Protein AF-A0A2N3XYU4-F1 (afdb_monomer_lite)

Organism: Saccharopolyspora spinosa (NCBI:txid60894)

Sequence (175 aa):
MRRTTLRTGSVAGLCATAIPTASAAAGFVVVRPPATDRHWAPLTPEKWEFTAGQVLMTDRGVPPEGPCRPFQYAIVRKGPESGSLSLTGEIRIDEPVTRNGRDVVLIFNFQSRTRFYYAHLSQDNTIYPHHGIFVVDDADRGPHRRPVGRHHRRPTHHRRHRLARRPPRLPRRDG

pLDDT: mean 73.45, std 22.47, range [28.83, 98.06]

Foldseek 3Di:
DDDDDDDDDDDDDDPDDDDDPPPPPPDDDDDDFFQDPVFKAKPDPVQWDRPPRDTDRNDDFDQDPFQAGRSMDIDGPDDDADPDDDDDDDDDQPDDPPDPPSKDWDWDPDDDSQFTKIAIDDPDPPDPPHGGIWTRDRHHIDPPDDDDDDDDDDDDDDDDDPPDPDDDDDDDDDD

Radius of gyration: 27.91 Å; chains: 1; bounding box: 100×73×40 Å

Secondary structure (DSSP, 8-state):
--------------------------PPPPP---SSTTTEEESSGGGEEEETTEEEE-S---PPSSS---S--EEE-SS---SS----------S-TT-TT--EEEEEEEEETTEEEEEEE-S--SSTT-SEEEEEESSS-B--PPPSS--------------PPPPPPPPP---

Structure (mmCIF, N/CA/C/O backbone):
data_AF-A0A2N3XYU4-F1
#
_entry.id   AF-A0A2N3XYU4-F1
#
loop_
_atom_site.group_PDB
_atom_site.id
_atom_site.type_symbol
_atom_site.label_atom_id
_atom_site.label_alt_id
_atom_site.label_comp_id
_atom_site.label_asym_id
_atom_site.label_entity_id
_atom_site.label_seq_id
_atom_site.pdbx_PDB_ins_code
_atom_site.Cartn_x
_atom_site.Cartn_y
_atom_site.Cartn_z
_atom_site.occupancy
_atom_site.B_iso_or_equiv
_atom_site.auth_seq_id
_atom_site.auth_comp_id
_atom_site.auth_asym_id
_atom_site.auth_atom_id
_atom_site.pdbx_PDB_model_num
ATOM 1 N N . MET A 1 1 ? -85.273 -18.988 20.906 1.00 38.81 1 MET A N 1
ATOM 2 C CA . MET A 1 1 ? -84.289 -19.106 19.805 1.00 38.81 1 MET A CA 1
ATOM 3 C C . MET A 1 1 ? -84.074 -17.712 19.209 1.00 38.81 1 MET A C 1
ATOM 5 O O . MET A 1 1 ? -85.052 -17.182 18.719 1.00 38.81 1 MET A O 1
ATOM 9 N N . ARG A 1 2 ? -82.839 -17.165 19.285 1.00 38.75 2 ARG A N 1
ATOM 10 C CA . ARG A 1 2 ? -82.236 -16.023 18.523 1.00 38.75 2 ARG A CA 1
ATOM 11 C C . ARG A 1 2 ? -82.943 -14.646 18.551 1.00 38.75 2 ARG A C 1
ATOM 13 O O . ARG A 1 2 ? -84.150 -14.575 18.467 1.00 38.75 2 ARG A O 1
ATOM 20 N N . ARG A 1 3 ? -82.284 -13.485 18.488 1.00 38.19 3 ARG A N 1
ATOM 21 C CA . ARG A 1 3 ? -80.963 -12.931 18.871 1.00 38.19 3 ARG A CA 1
ATOM 22 C C . ARG A 1 3 ? -81.085 -11.449 18.454 1.00 38.19 3 ARG A C 1
ATOM 24 O O . ARG A 1 3 ? -81.194 -11.177 17.261 1.00 38.19 3 ARG A O 1
ATOM 31 N N . THR A 1 4 ? -81.098 -10.516 19.401 1.00 42.72 4 THR A N 1
ATOM 32 C CA . THR A 1 4 ? -81.065 -9.068 19.124 1.00 42.72 4 THR A CA 1
ATOM 33 C C . THR A 1 4 ? -79.624 -8.651 18.845 1.00 42.72 4 THR A C 1
ATOM 35 O O . THR A 1 4 ? -78.730 -8.989 19.619 1.00 42.72 4 THR A O 1
ATOM 38 N N . THR A 1 5 ? -79.392 -7.931 17.747 1.00 42.00 5 THR A N 1
ATOM 39 C CA . THR A 1 5 ? -78.083 -7.341 17.425 1.00 42.00 5 THR A CA 1
ATOM 40 C C . THR A 1 5 ? -78.199 -5.826 17.553 1.00 42.00 5 THR A C 1
ATOM 42 O O . THR A 1 5 ? -78.954 -5.215 16.803 1.00 42.00 5 THR A O 1
ATOM 45 N N . LEU A 1 6 ? -77.455 -5.224 18.483 1.00 42.12 6 LEU A N 1
ATOM 46 C CA . LEU A 1 6 ? -77.190 -3.785 18.514 1.00 42.12 6 LEU A CA 1
ATOM 47 C C . LEU A 1 6 ? -75.758 -3.542 18.029 1.00 42.12 6 LEU A C 1
ATOM 49 O O . LEU A 1 6 ? -74.813 -4.172 18.499 1.00 42.12 6 LEU A O 1
ATOM 53 N N . ARG A 1 7 ? -75.628 -2.633 17.060 1.00 44.66 7 ARG A N 1
ATOM 54 C CA . ARG A 1 7 ? -74.365 -2.040 16.614 1.00 44.66 7 ARG A CA 1
ATOM 55 C C . ARG A 1 7 ? -74.033 -0.863 17.529 1.00 44.66 7 ARG A C 1
ATOM 57 O O . ARG A 1 7 ? -74.844 0.051 17.636 1.00 44.66 7 ARG A O 1
ATOM 64 N N . THR A 1 8 ? -72.813 -0.828 18.051 1.00 45.41 8 THR A N 1
ATOM 65 C CA . THR A 1 8 ? -72.198 0.394 18.584 1.00 45.41 8 THR A CA 1
ATO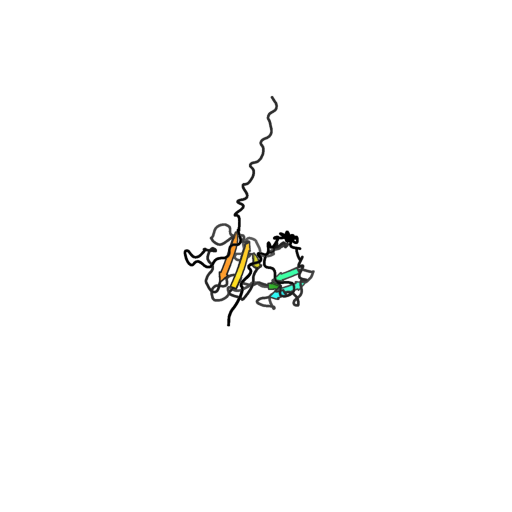M 66 C C . THR A 1 8 ? -70.865 0.582 17.872 1.00 45.41 8 THR A C 1
ATOM 68 O O . THR A 1 8 ? -70.036 -0.325 17.855 1.00 45.41 8 THR A O 1
ATOM 71 N N . GLY A 1 9 ? -70.699 1.727 17.209 1.00 39.59 9 GLY A N 1
ATOM 72 C CA . GLY A 1 9 ? -69.460 2.110 16.537 1.00 39.59 9 GLY A CA 1
ATOM 73 C C . GLY A 1 9 ? -68.448 2.690 17.523 1.00 39.59 9 GLY A C 1
ATOM 74 O O . GLY A 1 9 ? -68.814 3.463 18.405 1.00 39.59 9 GLY A O 1
ATOM 75 N N . SER A 1 10 ? -67.177 2.335 17.349 1.00 44.69 10 SER A N 1
ATOM 76 C CA . SER A 1 10 ? -66.041 2.968 18.023 1.00 44.69 10 SER A CA 1
ATOM 77 C C . SER A 1 10 ? -65.309 3.875 17.038 1.00 44.69 10 SER A C 1
ATOM 79 O O . SER A 1 10 ? -64.944 3.442 15.946 1.00 44.69 10 SER A O 1
ATOM 81 N N . VAL A 1 11 ? -65.077 5.125 17.436 1.00 48.97 11 VAL A N 1
ATOM 82 C CA . VAL A 1 11 ? -64.176 6.056 16.749 1.00 48.97 11 VAL A CA 1
ATOM 83 C C . VAL A 1 11 ? -62.810 5.934 17.422 1.00 48.97 11 VAL A C 1
ATOM 85 O O . VAL A 1 11 ? -62.670 6.264 18.596 1.00 48.97 11 VAL A O 1
ATOM 88 N N . ALA A 1 12 ? -61.815 5.422 16.699 1.00 47.78 12 ALA A N 1
ATOM 89 C CA . ALA A 1 12 ? -60.430 5.370 17.156 1.00 47.78 12 ALA A CA 1
ATOM 90 C C . ALA A 1 12 ? -59.687 6.623 16.667 1.00 47.78 12 ALA A C 1
ATOM 92 O O . ALA A 1 12 ? -59.545 6.837 15.464 1.00 47.78 12 ALA A O 1
ATOM 93 N N . GLY A 1 13 ? -59.230 7.457 17.603 1.00 41.91 13 GLY A N 1
ATOM 94 C CA . GLY A 1 13 ? -58.352 8.589 17.318 1.00 41.91 13 GLY A CA 1
ATOM 95 C C . GLY A 1 13 ? -56.936 8.114 16.996 1.00 41.91 13 GLY A C 1
ATOM 96 O O . GLY A 1 13 ? -56.319 7.405 17.789 1.00 41.91 13 GLY A O 1
ATOM 97 N N . LEU A 1 14 ? -56.411 8.511 15.834 1.00 47.31 14 LEU A N 1
ATOM 98 C CA . LEU A 1 14 ? -55.002 8.334 15.490 1.00 47.31 14 LEU A CA 1
ATOM 99 C C . LEU A 1 14 ? -54.178 9.428 16.188 1.00 47.31 14 LEU A C 1
ATOM 101 O O . LEU A 1 14 ? -54.164 10.578 15.756 1.00 47.31 14 LEU A O 1
ATOM 105 N N . CYS A 1 15 ? -53.462 9.067 17.251 1.00 45.72 15 CYS A N 1
ATOM 106 C CA . CYS A 1 15 ? -52.361 9.879 17.760 1.00 45.72 15 CYS A CA 1
ATOM 107 C C . CYS A 1 15 ? -51.131 9.593 16.886 1.00 45.72 15 CYS A C 1
ATOM 109 O O . CYS A 1 15 ? -50.492 8.552 17.029 1.00 45.72 15 CYS A O 1
ATOM 111 N N . ALA A 1 16 ? -50.815 10.484 15.945 1.00 54.62 16 ALA A N 1
ATOM 112 C CA . ALA A 1 16 ? -49.580 10.397 15.174 1.00 54.62 16 ALA A CA 1
ATOM 113 C C . ALA A 1 16 ? -48.401 10.817 16.064 1.00 54.62 16 ALA A C 1
ATOM 115 O O . ALA A 1 16 ? -48.183 12.003 16.310 1.00 54.62 16 ALA A O 1
ATOM 116 N N . THR A 1 17 ? -47.642 9.848 16.570 1.00 53.75 17 THR A N 1
ATOM 117 C CA . THR A 1 17 ? -46.354 10.110 17.212 1.00 53.75 17 THR A CA 1
ATOM 118 C C . THR A 1 17 ? -45.310 10.363 16.127 1.00 53.75 17 THR A C 1
ATOM 120 O O . THR A 1 17 ? -44.996 9.492 15.315 1.00 53.75 17 THR A O 1
ATOM 123 N N . ALA A 1 18 ? -44.774 11.582 16.079 1.00 58.31 18 ALA A N 1
ATOM 124 C CA . ALA A 1 18 ? -43.606 11.873 15.261 1.00 58.31 18 ALA A CA 1
ATOM 125 C C . ALA A 1 18 ? -42.412 11.091 15.827 1.00 58.31 18 ALA A C 1
ATOM 127 O O . ALA A 1 18 ? -41.992 11.327 16.959 1.00 58.31 18 ALA A O 1
ATOM 128 N N . ILE A 1 19 ? -41.880 10.145 15.052 1.00 55.66 19 ILE A N 1
ATOM 129 C CA . ILE A 1 19 ? -40.634 9.452 15.384 1.00 55.66 19 ILE A CA 1
ATOM 130 C C . ILE A 1 19 ? -39.500 10.458 15.153 1.00 55.66 19 ILE A C 1
ATOM 132 O O . ILE A 1 19 ? -39.311 10.887 14.011 1.00 55.66 19 ILE A O 1
ATOM 136 N N . PRO A 1 20 ? -38.734 10.859 16.180 1.00 51.31 20 PRO A N 1
ATOM 137 C CA . PRO A 1 20 ? -37.571 11.695 15.955 1.00 51.31 20 PRO A CA 1
ATOM 138 C C . PRO A 1 20 ? -36.529 10.875 15.189 1.00 51.31 20 PRO A C 1
ATOM 140 O O . PRO A 1 20 ? -35.909 9.960 15.729 1.00 51.31 20 PRO A O 1
ATOM 143 N N . THR A 1 21 ? -36.303 11.203 13.918 1.00 58.16 21 THR A N 1
ATOM 144 C CA . THR A 1 21 ? -35.084 10.797 13.212 1.00 58.16 21 THR A CA 1
ATOM 145 C C . THR A 1 21 ? -33.920 11.589 13.787 1.00 58.16 21 THR A C 1
ATOM 147 O O . THR A 1 21 ? -33.528 12.628 13.258 1.00 58.16 21 THR A O 1
ATOM 150 N N . ALA A 1 22 ? -33.361 11.101 14.893 1.00 55.44 22 ALA A N 1
ATOM 151 C CA . ALA A 1 22 ? -32.022 11.479 15.299 1.00 55.44 22 ALA A CA 1
ATOM 152 C C . ALA A 1 22 ? -31.059 10.949 14.229 1.00 55.44 22 ALA A C 1
ATOM 154 O O . ALA A 1 22 ? -30.664 9.785 14.235 1.00 55.44 22 ALA A O 1
ATOM 155 N N . SER A 1 23 ? -30.712 11.802 13.266 1.00 55.72 23 SER A N 1
ATOM 156 C CA . SER A 1 23 ? -29.554 11.575 12.410 1.00 55.72 23 SER A CA 1
ATOM 157 C C . SER A 1 23 ? -28.322 11.710 13.298 1.00 55.72 23 SER A C 1
ATOM 159 O O . SER A 1 23 ? -27.769 12.800 13.426 1.00 55.72 23 SER A O 1
ATOM 161 N N . ALA A 1 24 ? -27.927 10.622 13.962 1.00 57.72 24 ALA A N 1
ATOM 162 C CA . ALA A 1 24 ? -26.654 10.561 14.660 1.00 57.72 24 ALA A CA 1
ATOM 163 C C . ALA A 1 24 ? -25.567 10.994 13.669 1.00 57.72 24 ALA A C 1
ATOM 165 O O . ALA A 1 24 ? -25.428 10.401 12.596 1.00 57.72 24 ALA A O 1
ATOM 166 N N . ALA A 1 25 ? -24.843 12.068 13.989 1.00 58.88 25 ALA A N 1
ATOM 167 C CA . ALA A 1 25 ? -23.653 12.429 13.241 1.00 58.88 25 ALA A CA 1
ATOM 168 C C . ALA A 1 25 ? -22.745 11.196 13.249 1.00 58.88 25 ALA A C 1
ATOM 170 O O . ALA A 1 25 ? -22.367 10.720 14.320 1.00 58.88 25 ALA A O 1
ATOM 171 N N . ALA A 1 26 ? -22.471 10.630 12.074 1.00 65.81 26 ALA A N 1
ATOM 172 C CA . ALA A 1 26 ? -21.574 9.493 11.964 1.00 65.81 26 ALA A CA 1
ATOM 173 C C . ALA A 1 26 ? -20.217 9.920 12.541 1.00 65.81 26 ALA A C 1
ATOM 175 O O . ALA A 1 26 ? -19.529 10.761 11.963 1.00 65.81 26 ALA A O 1
ATOM 176 N N . GLY A 1 27 ? -19.873 9.406 13.722 1.00 73.25 27 GLY A N 1
ATOM 177 C CA . GLY A 1 27 ? -18.577 9.661 14.331 1.00 73.25 27 GLY A CA 1
ATOM 178 C C . GLY A 1 27 ? -17.479 9.070 13.452 1.00 73.25 27 GLY A C 1
ATOM 179 O O . GLY A 1 27 ? -17.616 7.955 12.947 1.00 73.25 27 GLY A O 1
ATOM 180 N N . PHE A 1 28 ? -16.389 9.807 13.258 1.00 81.56 28 PHE A N 1
ATOM 181 C CA . PHE A 1 28 ? -15.197 9.266 12.613 1.00 81.56 28 PHE A CA 1
ATOM 182 C C . PHE A 1 28 ? -14.342 8.557 13.660 1.00 81.56 28 PHE A C 1
ATOM 184 O O . PHE A 1 28 ? -14.043 9.129 14.707 1.00 81.56 28 PHE A O 1
ATOM 191 N N . VAL A 1 29 ? -13.908 7.332 13.362 1.00 87.06 29 VAL A N 1
ATOM 192 C CA . VAL A 1 29 ? -12.847 6.677 14.130 1.00 87.06 29 VAL A CA 1
ATOM 193 C C . VAL A 1 29 ? -11.517 6.970 13.452 1.00 87.06 29 VAL A C 1
ATOM 195 O O . VAL A 1 29 ? -11.344 6.706 12.263 1.00 87.06 29 VAL A O 1
ATOM 198 N N . VAL A 1 30 ? -10.571 7.524 14.207 1.00 89.00 30 VAL A N 1
ATOM 199 C CA . VAL A 1 30 ? -9.211 7.764 13.720 1.00 89.00 30 VAL A CA 1
ATOM 200 C C . VAL A 1 30 ? -8.366 6.533 14.017 1.00 89.00 30 VAL A C 1
ATOM 202 O O . VAL A 1 30 ? -8.135 6.196 15.176 1.00 89.00 30 VAL A O 1
ATOM 205 N N . VAL A 1 31 ? -7.877 5.878 12.966 1.00 89.75 31 VAL A N 1
ATOM 206 C CA . VAL A 1 31 ? -6.959 4.740 13.076 1.00 89.75 31 VAL A CA 1
ATOM 207 C C . VAL A 1 31 ? -5.546 5.217 12.747 1.00 89.75 31 VAL A C 1
ATOM 209 O O . VAL A 1 31 ? -5.293 5.716 11.654 1.00 89.75 31 VAL A O 1
ATOM 212 N N . ARG A 1 32 ? -4.623 5.069 13.703 1.00 93.50 32 ARG A N 1
ATOM 213 C CA . ARG A 1 32 ? -3.186 5.329 13.531 1.00 93.50 32 ARG A CA 1
ATOM 214 C C . ARG A 1 32 ? -2.425 4.045 13.851 1.00 93.50 32 ARG A C 1
ATOM 216 O O . ARG A 1 32 ? -2.103 3.830 15.016 1.00 93.50 32 ARG A O 1
ATOM 223 N N . PRO A 1 33 ? -2.212 3.156 12.871 1.00 92.50 33 PRO A N 1
ATOM 224 C CA . PRO A 1 33 ? -1.567 1.877 13.128 1.00 92.50 33 PRO A CA 1
ATOM 225 C C . PRO A 1 33 ? -0.092 2.110 13.497 1.00 92.50 33 PRO A C 1
ATOM 227 O O . PRO A 1 33 ? 0.644 2.673 12.684 1.00 92.50 33 PRO A O 1
ATOM 230 N N . PRO A 1 34 ? 0.366 1.686 14.689 1.00 95.94 34 PRO A N 1
ATOM 231 C CA . PRO A 1 34 ? 1.786 1.685 15.012 1.00 95.94 34 PRO A CA 1
ATOM 232 C C . PRO A 1 34 ? 2.578 0.932 13.946 1.00 95.94 34 PRO A C 1
ATOM 234 O O . PRO A 1 34 ? 2.125 -0.102 13.451 1.00 95.94 34 PRO A O 1
ATOM 237 N N . ALA A 1 35 ? 3.762 1.431 13.603 1.00 96.25 35 ALA A N 1
ATOM 238 C CA . ALA A 1 35 ? 4.682 0.732 12.719 1.00 96.25 35 ALA A CA 1
ATOM 239 C C . ALA A 1 35 ? 5.307 -0.450 13.467 1.00 96.25 35 ALA A C 1
ATOM 241 O O . ALA A 1 35 ? 6.403 -0.344 14.003 1.00 96.25 35 ALA A O 1
ATOM 242 N N . THR A 1 36 ? 4.557 -1.548 13.571 1.00 95.81 36 THR A N 1
ATOM 243 C CA . THR A 1 36 ? 5.008 -2.825 14.124 1.00 95.81 36 THR A CA 1
ATOM 244 C C . THR A 1 36 ? 4.381 -3.990 13.361 1.00 95.81 36 THR A C 1
ATOM 246 O O . THR A 1 36 ? 3.270 -3.887 12.827 1.00 95.81 36 THR A O 1
ATOM 249 N N . ASP A 1 37 ? 5.058 -5.131 13.393 1.00 93.94 37 ASP A N 1
ATOM 250 C CA . ASP A 1 37 ? 4.605 -6.421 12.857 1.00 93.94 37 ASP A CA 1
ATOM 251 C C . ASP A 1 37 ? 3.271 -6.920 13.454 1.00 93.94 37 ASP A C 1
ATOM 253 O O . ASP A 1 37 ? 2.537 -7.689 12.837 1.00 93.94 37 ASP A O 1
ATOM 257 N N . ARG A 1 38 ? 2.898 -6.446 14.648 1.00 94.44 38 ARG A N 1
ATOM 258 C CA . ARG A 1 38 ? 1.605 -6.756 15.285 1.00 94.44 38 ARG A CA 1
ATOM 259 C C . ARG A 1 38 ? 0.415 -6.059 14.623 1.00 94.44 38 ARG A C 1
ATOM 261 O O . ARG A 1 38 ? -0.719 -6.520 14.780 1.00 94.44 38 ARG A O 1
ATOM 268 N N . HIS A 1 39 ? 0.648 -4.939 13.940 1.00 96.12 39 HIS A N 1
ATOM 269 C CA . HIS A 1 39 ? -0.404 -4.125 13.318 1.00 96.12 39 HIS A CA 1
ATOM 270 C C . HIS A 1 39 ? -0.425 -4.266 11.805 1.00 96.12 39 HIS A C 1
ATOM 272 O O . HIS A 1 39 ? -1.495 -4.186 11.199 1.00 96.12 39 HIS A O 1
ATOM 278 N N . TRP A 1 40 ? 0.741 -4.499 11.215 1.00 97.25 40 TRP A N 1
ATOM 279 C CA . TRP A 1 40 ? 0.931 -4.584 9.783 1.00 97.25 40 TRP A CA 1
ATOM 280 C C . TRP A 1 40 ? 1.267 -5.998 9.361 1.00 97.25 40 TRP A C 1
ATOM 282 O O . TRP A 1 40 ? 2.028 -6.707 10.005 1.00 97.25 40 TRP A O 1
ATOM 292 N N . ALA A 1 41 ? 0.720 -6.383 8.222 1.00 96.44 41 ALA A N 1
ATOM 293 C CA . ALA A 1 41 ? 0.953 -7.670 7.614 1.00 96.44 41 ALA A CA 1
ATOM 294 C C . ALA A 1 41 ? 1.540 -7.512 6.218 1.00 96.44 41 ALA A C 1
ATOM 296 O O . ALA A 1 41 ? 0.776 -7.372 5.254 1.00 96.44 41 ALA A O 1
ATOM 297 N N . PRO A 1 42 ? 2.873 -7.530 6.108 1.00 96.25 42 PRO A N 1
ATOM 298 C CA . PRO A 1 42 ? 3.554 -7.602 4.831 1.00 96.25 42 PRO A CA 1
ATOM 299 C C . PRO A 1 42 ? 3.134 -8.815 3.999 1.00 96.25 42 PRO A C 1
ATOM 301 O O . PRO A 1 42 ? 2.846 -9.889 4.535 1.00 96.25 42 PRO A O 1
ATOM 304 N N . LEU A 1 43 ? 3.154 -8.658 2.676 1.00 93.75 43 LEU A N 1
ATOM 305 C CA . LEU A 1 43 ? 3.050 -9.775 1.740 1.00 93.75 43 LEU A CA 1
ATOM 306 C C . LEU A 1 43 ? 4.239 -10.737 1.899 1.00 93.75 43 LEU A C 1
ATOM 308 O O . LEU A 1 43 ? 4.032 -11.950 1.927 1.00 93.75 43 LEU A O 1
ATOM 312 N N . THR A 1 44 ? 5.449 -10.185 2.020 1.00 95.00 44 THR A N 1
ATOM 313 C CA . THR A 1 44 ? 6.709 -10.910 2.235 1.00 95.00 44 THR A CA 1
ATOM 314 C C . THR A 1 44 ? 7.437 -10.274 3.424 1.00 95.00 44 THR A C 1
ATOM 316 O O . THR A 1 44 ? 8.096 -9.256 3.221 1.00 95.00 44 THR A O 1
ATOM 319 N N . PRO A 1 45 ? 7.274 -10.788 4.660 1.00 96.50 45 PRO A N 1
ATOM 320 C CA . PRO A 1 45 ? 7.787 -10.159 5.884 1.00 96.50 45 PRO A CA 1
ATOM 321 C C . PRO A 1 45 ? 9.265 -9.776 5.846 1.00 96.50 45 PRO A C 1
ATOM 323 O O . PRO A 1 45 ? 9.633 -8.732 6.366 1.00 96.50 45 PRO A O 1
ATOM 326 N N . GLU A 1 46 ? 10.091 -10.563 5.167 1.00 97.31 46 GLU A N 1
ATOM 327 C CA . GLU A 1 46 ? 11.544 -10.393 5.100 1.00 97.31 46 GLU A CA 1
ATOM 328 C C . GLU A 1 46 ? 11.965 -9.132 4.326 1.00 97.31 46 GLU A C 1
ATOM 330 O O . GLU A 1 46 ? 13.101 -8.690 4.441 1.00 97.31 46 GLU A O 1
ATOM 335 N N . LYS A 1 47 ? 11.048 -8.537 3.550 1.00 97.25 47 LYS A N 1
ATOM 336 C CA . LYS A 1 47 ? 11.274 -7.312 2.763 1.00 97.25 47 LYS A CA 1
ATOM 337 C C . LYS A 1 47 ? 10.803 -6.043 3.468 1.00 97.25 47 LYS A C 1
ATOM 339 O O . LYS A 1 47 ? 10.691 -4.998 2.825 1.00 97.25 47 LYS A O 1
ATOM 344 N N . TRP A 1 48 ? 10.415 -6.150 4.738 1.00 98.00 48 TRP A N 1
ATOM 345 C CA . TRP A 1 48 ? 9.824 -5.055 5.490 1.00 98.00 48 TRP A CA 1
ATOM 346 C C . TRP A 1 48 ? 10.464 -4.917 6.862 1.00 98.00 48 TRP A C 1
ATOM 348 O O . TRP A 1 48 ? 10.645 -5.888 7.590 1.00 98.00 48 TRP A O 1
ATOM 358 N N . GLU A 1 49 ? 10.729 -3.675 7.234 1.00 98.06 49 GLU A N 1
ATOM 359 C CA . GLU A 1 49 ? 11.219 -3.292 8.546 1.00 98.06 49 GLU A CA 1
ATOM 360 C C . GLU A 1 49 ? 10.240 -2.313 9.202 1.00 98.06 49 GLU A C 1
ATOM 362 O O . GLU A 1 49 ? 9.578 -1.499 8.551 1.00 98.06 49 GLU A O 1
ATOM 367 N N . PHE A 1 50 ? 10.153 -2.401 10.523 1.00 97.56 50 PHE A N 1
ATOM 368 C CA . PHE A 1 50 ? 9.333 -1.543 11.362 1.00 97.56 50 PHE A CA 1
ATOM 369 C C . PHE A 1 50 ? 10.252 -0.769 12.300 1.00 97.56 50 PHE A C 1
ATOM 371 O O . PHE A 1 50 ? 10.644 -1.273 13.351 1.00 97.56 50 PHE A O 1
ATOM 378 N N . THR A 1 51 ? 10.633 0.442 11.902 1.00 96.31 51 THR A N 1
ATOM 379 C CA . THR A 1 51 ? 11.688 1.201 12.583 1.00 96.31 51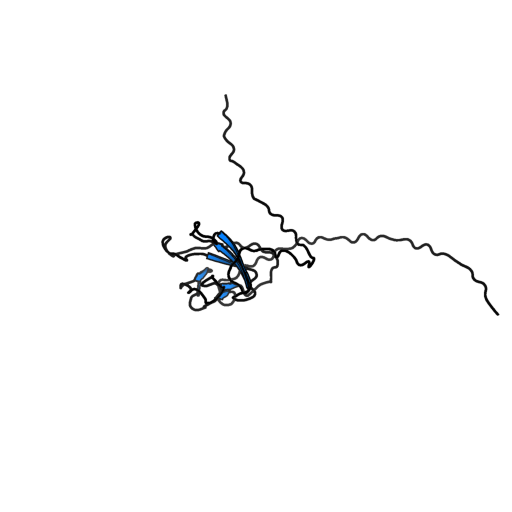 THR A CA 1
ATOM 380 C C . THR A 1 51 ? 11.385 2.689 12.588 1.00 96.31 51 THR A C 1
ATOM 382 O O . THR A 1 51 ? 10.749 3.199 11.670 1.00 96.31 51 THR A O 1
ATOM 385 N N . ALA A 1 52 ? 11.785 3.393 13.650 1.00 94.88 52 ALA A N 1
ATOM 386 C CA . ALA A 1 52 ? 11.589 4.840 13.805 1.00 94.88 52 ALA A CA 1
ATOM 387 C C . ALA A 1 52 ? 10.147 5.336 13.521 1.00 94.88 52 ALA A C 1
ATOM 389 O O . ALA A 1 52 ? 9.941 6.442 13.026 1.00 94.88 52 ALA A O 1
ATOM 390 N N . GLY A 1 53 ? 9.129 4.515 13.812 1.00 95.06 53 GLY A N 1
ATOM 391 C CA . GLY A 1 53 ? 7.724 4.842 13.529 1.00 95.06 53 GLY A CA 1
ATOM 392 C C . GLY A 1 53 ? 7.316 4.723 12.052 1.00 95.06 53 GLY A C 1
ATOM 393 O O . GLY A 1 53 ? 6.213 5.134 11.698 1.00 95.06 53 GLY A O 1
ATOM 394 N N . GLN A 1 54 ? 8.168 4.149 11.203 1.00 96.38 54 GLN A N 1
ATOM 395 C CA . GLN A 1 54 ? 7.963 3.960 9.770 1.00 96.38 54 GLN A CA 1
ATOM 396 C C . GLN A 1 54 ? 7.756 2.484 9.426 1.00 96.38 54 GLN A C 1
ATOM 398 O O . GLN A 1 54 ? 8.348 1.588 10.029 1.00 96.38 54 GLN A O 1
ATOM 403 N N . VAL A 1 55 ? 6.919 2.245 8.419 1.00 97.44 55 VAL A N 1
ATOM 404 C CA . VAL A 1 55 ? 6.767 0.941 7.769 1.00 97.44 55 VAL A CA 1
ATOM 405 C C . VAL A 1 55 ? 7.606 0.987 6.499 1.00 97.44 55 VAL A C 1
ATOM 407 O O . VAL A 1 55 ? 7.202 1.598 5.509 1.00 97.44 55 VAL A O 1
ATOM 410 N N . LEU A 1 56 ? 8.804 0.416 6.563 1.00 97.06 56 LEU A N 1
ATOM 411 C CA . LEU A 1 56 ? 9.820 0.532 5.526 1.00 97.06 56 LEU A CA 1
ATOM 412 C C . LEU A 1 56 ? 9.852 -0.741 4.683 1.00 97.06 56 LEU A C 1
ATOM 414 O O . LEU A 1 56 ? 10.022 -1.828 5.221 1.00 97.06 56 LEU A O 1
ATOM 418 N N . MET A 1 57 ? 9.724 -0.613 3.364 1.00 96.06 57 MET A N 1
ATOM 419 C CA . MET A 1 57 ? 10.024 -1.710 2.443 1.00 96.06 57 MET A CA 1
ATOM 420 C C . MET A 1 57 ? 11.522 -1.667 2.126 1.00 96.06 57 MET A C 1
ATOM 422 O O . MET A 1 57 ? 11.977 -0.735 1.465 1.00 96.06 57 MET A O 1
ATOM 426 N N . THR A 1 58 ? 12.276 -2.643 2.626 1.00 95.81 58 THR A N 1
ATOM 427 C CA . THR A 1 58 ? 13.742 -2.713 2.508 1.00 95.81 58 THR A CA 1
ATOM 428 C C . THR A 1 58 ? 14.185 -3.272 1.163 1.00 95.81 58 THR A C 1
ATOM 430 O O . THR A 1 58 ? 15.198 -2.840 0.624 1.00 95.81 58 THR A O 1
ATOM 433 N N . ASP A 1 59 ? 13.383 -4.172 0.587 1.00 94.19 59 ASP A N 1
ATOM 434 C CA . ASP A 1 59 ? 13.690 -4.854 -0.664 1.00 94.19 59 ASP A CA 1
ATOM 435 C C . ASP A 1 59 ? 12.551 -4.772 -1.674 1.00 94.19 59 ASP A C 1
ATOM 437 O O . ASP A 1 59 ? 11.359 -4.801 -1.355 1.00 94.19 59 ASP A O 1
ATOM 441 N N . ARG A 1 60 ? 12.924 -4.760 -2.954 1.00 90.31 60 ARG A N 1
ATOM 442 C CA . ARG A 1 60 ? 11.956 -4.703 -4.048 1.00 90.31 60 ARG A CA 1
ATOM 443 C C . ARG A 1 60 ? 11.119 -5.973 -4.128 1.00 90.31 60 ARG A C 1
ATOM 445 O O . ARG A 1 60 ? 11.597 -7.103 -3.991 1.00 90.31 60 ARG A O 1
ATOM 452 N N . GLY A 1 61 ? 9.845 -5.779 -4.443 1.00 89.00 61 GLY A N 1
ATOM 453 C CA . GLY A 1 61 ? 8.959 -6.857 -4.848 1.00 89.00 61 GLY A CA 1
ATOM 454 C C . GLY A 1 61 ? 9.307 -7.454 -6.203 1.00 89.00 61 GLY A C 1
ATOM 455 O O . GLY A 1 61 ? 9.992 -6.843 -7.020 1.00 89.00 61 GLY A O 1
ATOM 456 N N . VAL A 1 62 ? 8.760 -8.640 -6.440 1.00 88.06 62 VAL A N 1
ATOM 457 C CA . VAL A 1 62 ? 8.768 -9.304 -7.745 1.00 88.06 62 VAL A CA 1
ATOM 458 C C . VAL A 1 62 ? 7.319 -9.305 -8.240 1.00 88.06 62 VAL A C 1
ATOM 460 O O . VAL A 1 62 ? 6.422 -9.443 -7.402 1.00 88.06 62 VAL A O 1
ATOM 463 N N . PRO A 1 63 ? 7.055 -9.117 -9.545 1.00 83.38 63 PRO A N 1
ATOM 464 C CA . PRO A 1 63 ? 5.706 -9.262 -10.076 1.00 83.38 63 PRO A CA 1
ATOM 465 C C . PRO A 1 63 ? 5.103 -10.608 -9.648 1.00 83.38 63 PRO A C 1
ATOM 467 O O . PRO A 1 63 ? 5.721 -11.641 -9.914 1.00 83.38 63 PRO A O 1
ATOM 470 N N . PRO A 1 64 ? 3.946 -10.625 -8.963 1.00 79.38 64 PRO A N 1
ATOM 471 C CA . PRO A 1 64 ? 3.297 -11.879 -8.618 1.00 79.38 64 PRO A CA 1
ATOM 472 C C . PRO A 1 64 ? 2.686 -12.511 -9.873 1.00 79.38 64 PRO A C 1
ATOM 474 O O . PRO A 1 64 ? 2.344 -11.818 -10.836 1.00 79.38 64 PRO A O 1
ATOM 477 N N . GLU A 1 65 ? 2.517 -13.831 -9.850 1.00 78.31 65 GLU A N 1
ATOM 478 C CA . GLU A 1 65 ? 1.756 -14.531 -10.882 1.00 78.31 65 GLU A CA 1
ATOM 479 C C . GLU A 1 65 ? 0.267 -14.146 -10.820 1.00 78.31 65 GLU A C 1
ATOM 481 O O . GLU A 1 65 ? -0.301 -13.920 -9.746 1.00 78.31 65 GLU A O 1
ATOM 486 N N . GLY A 1 66 ? -0.382 -14.083 -11.985 1.00 72.88 66 GLY A N 1
ATOM 487 C CA . GLY A 1 66 ? -1.813 -13.799 -12.098 1.00 72.88 66 GLY A CA 1
ATOM 488 C C . GLY A 1 66 ? -2.176 -12.302 -12.056 1.00 72.88 66 GLY A C 1
ATOM 489 O O . GLY A 1 66 ? -1.379 -11.450 -12.457 1.00 72.88 66 GLY A O 1
ATOM 490 N N . PRO A 1 67 ? -3.405 -11.955 -11.625 1.00 65.56 67 PRO A N 1
ATOM 491 C CA . PRO A 1 67 ? -3.977 -10.621 -11.828 1.00 65.56 67 PRO A CA 1
ATOM 492 C C . PRO A 1 67 ? -3.4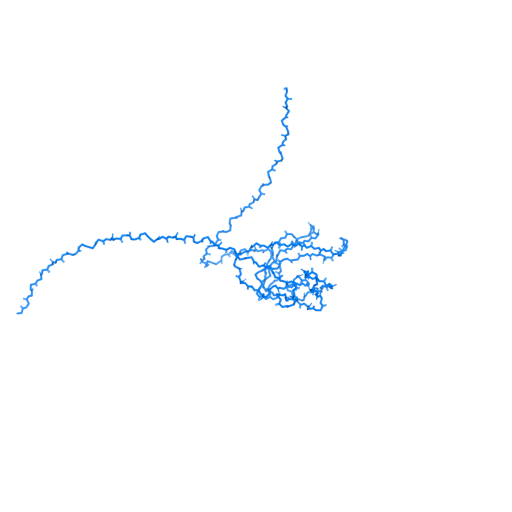49 -9.535 -10.883 1.00 65.56 67 PRO A C 1
ATOM 494 O O . PRO A 1 67 ? -3.669 -8.340 -11.105 1.00 65.56 67 PRO A O 1
ATOM 497 N N . CYS A 1 68 ? -2.757 -9.927 -9.811 1.00 65.44 68 CYS A N 1
ATOM 498 C CA . CYS A 1 68 ? -2.201 -8.991 -8.845 1.00 65.44 68 CYS A CA 1
ATOM 499 C C . CYS A 1 68 ? -1.010 -8.243 -9.470 1.00 65.44 68 CYS A C 1
ATOM 501 O O . CYS A 1 68 ? -0.185 -8.819 -10.174 1.00 65.44 68 CYS A O 1
ATOM 503 N N . ARG A 1 69 ? -0.936 -6.926 -9.268 1.00 71.38 69 ARG A N 1
ATOM 504 C CA . ARG A 1 69 ? 0.119 -6.070 -9.841 1.00 71.38 69 ARG A CA 1
ATOM 505 C C . ARG A 1 69 ? 0.870 -5.203 -8.824 1.00 71.38 69 ARG A C 1
ATOM 507 O O . ARG A 1 69 ? 1.947 -4.740 -9.188 1.00 71.38 69 ARG A O 1
ATOM 514 N N . PRO A 1 70 ? 0.425 -5.011 -7.565 1.00 86.44 70 PRO A N 1
ATOM 515 C CA . PRO A 1 70 ? 1.351 -4.609 -6.513 1.00 86.44 70 PRO A CA 1
ATOM 516 C C . PRO A 1 70 ? 2.399 -5.700 -6.277 1.00 86.44 70 PRO A C 1
ATOM 518 O O . PRO A 1 70 ? 2.055 -6.832 -5.947 1.00 86.44 70 PRO A O 1
ATOM 521 N N . PHE A 1 71 ? 3.680 -5.369 -6.438 1.00 90.12 71 PHE A N 1
ATOM 522 C CA . PHE A 1 71 ? 4.761 -6.345 -6.240 1.00 90.12 71 PHE A CA 1
ATOM 523 C C . PHE A 1 71 ? 4.999 -6.658 -4.755 1.00 90.12 71 PHE A C 1
ATOM 525 O O . PHE A 1 71 ? 5.497 -7.730 -4.411 1.00 90.12 71 PHE A O 1
ATOM 532 N N . GLN A 1 72 ? 4.657 -5.712 -3.878 1.00 92.94 72 GLN A N 1
ATOM 533 C CA . GLN A 1 72 ? 4.653 -5.821 -2.421 1.00 92.94 72 GLN A CA 1
ATOM 534 C C . GLN A 1 72 ? 3.593 -4.886 -1.842 1.00 92.94 72 GLN A C 1
ATOM 536 O O . GLN A 1 72 ? 3.200 -3.905 -2.474 1.00 92.94 72 GLN A O 1
ATOM 541 N N . TYR A 1 73 ? 3.148 -5.197 -0.629 1.00 94.62 73 TYR A N 1
ATOM 542 C CA . TYR A 1 73 ? 2.308 -4.340 0.200 1.00 94.62 73 TYR A CA 1
ATOM 543 C C . TYR A 1 73 ? 2.320 -4.843 1.647 1.00 94.62 73 TYR A C 1
ATOM 545 O O . TYR A 1 73 ? 2.662 -5.999 1.899 1.00 94.62 73 TYR A O 1
ATOM 553 N N . ALA A 1 74 ? 1.874 -4.004 2.580 1.00 96.44 74 ALA A N 1
ATOM 554 C CA . ALA A 1 74 ? 1.567 -4.395 3.949 1.00 96.44 74 ALA A CA 1
ATOM 555 C C . ALA A 1 74 ? 0.147 -3.937 4.313 1.00 96.44 74 ALA A C 1
ATOM 557 O O . ALA A 1 74 ? -0.231 -2.801 4.031 1.00 96.44 74 ALA A O 1
ATOM 558 N N . ILE A 1 75 ? -0.653 -4.823 4.912 1.00 95.50 75 ILE A N 1
ATOM 559 C CA . ILE A 1 75 ? -2.053 -4.544 5.278 1.00 95.50 75 ILE A CA 1
ATOM 560 C C . ILE A 1 75 ? -2.168 -4.293 6.778 1.00 95.50 75 ILE A C 1
ATOM 562 O O . ILE A 1 75 ? -1.667 -5.081 7.578 1.00 95.50 75 ILE A O 1
ATOM 566 N N . VAL A 1 76 ? -2.886 -3.242 7.168 1.00 95.12 76 VAL A N 1
ATOM 567 C CA . VAL A 1 76 ? -3.267 -3.018 8.567 1.00 95.12 76 VAL A CA 1
ATOM 568 C C . VAL A 1 76 ? -4.296 -4.075 8.980 1.00 95.12 76 VAL A C 1
ATOM 570 O O . VAL A 1 76 ? -5.374 -4.146 8.398 1.00 95.12 76 VAL A O 1
ATOM 573 N N . ARG A 1 77 ? -3.977 -4.904 9.980 1.00 90.56 77 ARG A N 1
ATOM 574 C CA . ARG A 1 77 ? -4.843 -6.004 10.463 1.00 90.56 77 ARG A CA 1
ATOM 575 C C . ARG A 1 77 ? -5.559 -5.713 11.783 1.00 90.56 77 ARG A C 1
ATOM 577 O O . ARG A 1 77 ? -6.292 -6.563 12.284 1.00 90.56 77 ARG A O 1
ATOM 584 N N . LYS A 1 78 ? -5.305 -4.556 12.393 1.00 89.50 78 LYS A N 1
ATOM 585 C CA . LYS A 1 78 ? -5.847 -4.177 13.702 1.00 89.50 78 LYS A CA 1
ATOM 586 C C . LYS A 1 78 ? -6.626 -2.874 13.596 1.00 89.50 78 LYS A C 1
ATOM 588 O O . LYS A 1 78 ? -6.161 -1.927 12.970 1.00 89.50 78 LYS A O 1
ATOM 593 N N . GLY A 1 79 ? -7.772 -2.831 14.265 1.00 87.25 79 GLY A N 1
ATOM 594 C CA . GLY A 1 79 ? -8.680 -1.688 14.259 1.00 87.25 79 GLY A CA 1
ATOM 595 C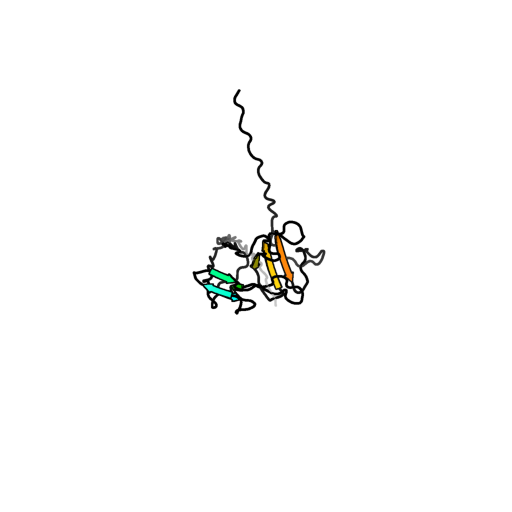 C . GLY A 1 79 ? -10.061 -2.054 13.712 1.00 87.25 79 GLY A C 1
ATOM 596 O O . GLY A 1 79 ? -10.287 -3.204 13.334 1.00 87.25 79 GLY A O 1
ATOM 597 N N . PRO A 1 80 ? -10.997 -1.095 13.713 1.00 88.31 80 PRO A N 1
ATOM 598 C CA . PRO A 1 80 ? -12.340 -1.308 13.196 1.00 88.31 80 PRO A CA 1
ATOM 599 C C . PRO A 1 80 ? -12.342 -1.456 11.672 1.00 88.31 80 PRO A C 1
ATOM 601 O O . PRO A 1 80 ? -11.636 -0.739 10.957 1.00 88.31 80 PRO A O 1
ATOM 604 N N . GLU A 1 81 ? -13.208 -2.329 11.166 1.00 87.69 81 GLU A N 1
ATOM 605 C CA . GLU A 1 81 ? -13.569 -2.322 9.751 1.00 87.69 81 GLU A CA 1
ATOM 606 C C . GLU A 1 81 ? -14.312 -1.025 9.401 1.00 87.69 81 GLU A C 1
ATOM 608 O O . GLU A 1 81 ? -15.091 -0.495 10.194 1.00 87.69 81 GLU A O 1
ATOM 613 N N . SER A 1 82 ? -14.048 -0.483 8.212 1.00 83.81 82 SER A N 1
ATOM 614 C CA . SER A 1 82 ? -14.560 0.824 7.786 1.00 83.81 82 SER A CA 1
ATOM 615 C C . SER A 1 82 ? -15.244 0.723 6.425 1.00 83.81 82 SER A C 1
ATOM 617 O O . SER A 1 82 ? -14.614 0.338 5.443 1.00 83.81 82 SER A O 1
ATOM 619 N N . GLY A 1 83 ? -16.520 1.117 6.342 1.00 85.44 83 GLY A N 1
ATOM 620 C CA . GLY A 1 83 ? -17.254 1.202 5.068 1.00 85.44 83 GLY A CA 1
ATOM 621 C C . GLY A 1 83 ? -17.015 2.506 4.292 1.00 85.44 83 GLY A C 1
ATOM 622 O O . GLY A 1 83 ? -17.269 2.587 3.094 1.00 85.44 83 GLY A O 1
ATOM 623 N N . SER A 1 84 ? -16.531 3.552 4.960 1.00 87.94 84 SER A N 1
ATOM 624 C CA . SER A 1 84 ? -16.103 4.822 4.362 1.00 87.94 84 SER A CA 1
ATOM 625 C C . SER A 1 84 ? -14.872 5.309 5.110 1.00 87.94 84 SER A C 1
ATOM 627 O O . SER A 1 84 ? -14.815 5.178 6.330 1.00 87.94 84 SER A O 1
ATOM 629 N N . LEU A 1 85 ? -13.881 5.839 4.393 1.00 88.00 85 LEU A N 1
ATOM 630 C CA . LEU A 1 85 ? -12.607 6.228 4.992 1.00 88.00 85 LEU A CA 1
ATOM 631 C C . LEU A 1 85 ? -12.012 7.467 4.324 1.00 88.00 85 LEU A C 1
ATOM 633 O O . LEU A 1 85 ? -12.239 7.725 3.142 1.00 88.00 85 LEU A O 1
ATOM 637 N N . SER A 1 86 ? -11.207 8.191 5.098 1.00 90.12 86 SER A N 1
ATOM 638 C CA . SER A 1 86 ? -10.234 9.164 4.609 1.00 90.12 86 SER A CA 1
ATOM 639 C C . SER A 1 86 ? -8.852 8.646 4.987 1.00 90.12 86 SER A C 1
ATOM 641 O O . SER A 1 86 ? -8.603 8.387 6.164 1.00 90.12 86 SER A O 1
ATOM 643 N N . LEU A 1 87 ? -7.978 8.462 3.999 1.00 88.81 87 LEU A N 1
ATOM 644 C CA . LEU A 1 87 ? -6.619 7.969 4.201 1.00 88.81 87 LEU A CA 1
ATOM 645 C C . LEU A 1 87 ? -5.633 9.099 3.919 1.00 88.81 87 LEU A C 1
ATOM 647 O O . LEU A 1 87 ? -5.602 9.632 2.811 1.00 88.81 87 LEU A O 1
ATOM 651 N N . THR A 1 88 ? -4.815 9.419 4.916 1.00 90.31 88 THR A N 1
ATOM 652 C CA . THR A 1 88 ? -3.724 10.390 4.811 1.00 90.31 88 THR A CA 1
ATOM 653 C C . THR A 1 88 ? -2.446 9.720 5.289 1.00 90.31 88 THR A C 1
ATOM 655 O O . THR A 1 88 ? -2.463 9.004 6.289 1.00 90.31 88 THR A O 1
ATOM 658 N N . GLY A 1 89 ? -1.343 9.960 4.591 1.00 89.12 89 GLY A N 1
ATOM 659 C CA . GLY A 1 89 ? -0.030 9.463 4.971 1.00 89.12 89 GLY A CA 1
ATOM 660 C C . GLY A 1 89 ? 1.065 10.231 4.250 1.00 89.12 89 GLY A C 1
ATOM 661 O O . GLY A 1 89 ? 0.832 10.816 3.192 1.00 89.12 89 GLY A O 1
ATOM 662 N N . GLU A 1 90 ? 2.251 10.217 4.840 1.00 93.31 90 GLU A N 1
ATOM 663 C CA . GLU A 1 90 ? 3.469 10.718 4.217 1.00 93.31 90 GLU A CA 1
ATOM 664 C C . GLU A 1 90 ? 4.236 9.536 3.640 1.00 93.31 90 GLU A C 1
ATOM 666 O O . GLU A 1 90 ? 4.384 8.499 4.286 1.00 93.31 90 GLU A O 1
ATOM 671 N N . ILE A 1 91 ? 4.681 9.679 2.396 1.00 92.50 91 ILE A N 1
ATOM 672 C CA . ILE A 1 91 ? 5.371 8.622 1.667 1.00 92.50 91 ILE A CA 1
ATOM 673 C C . ILE A 1 91 ? 6.659 9.201 1.103 1.00 92.50 91 ILE A C 1
ATOM 675 O O . ILE A 1 91 ? 6.652 10.255 0.466 1.00 92.50 91 ILE A O 1
ATOM 679 N N . ARG A 1 92 ? 7.756 8.478 1.314 1.00 92.81 92 ARG A N 1
ATOM 680 C CA . ARG A 1 92 ? 9.078 8.776 0.768 1.00 92.81 92 ARG A CA 1
ATOM 681 C C . ARG A 1 92 ? 9.531 7.596 -0.086 1.00 92.81 92 ARG A C 1
ATOM 683 O O . ARG A 1 92 ? 9.267 6.448 0.262 1.00 92.81 92 ARG A O 1
ATOM 690 N N . ILE A 1 93 ? 10.186 7.892 -1.203 1.00 91.81 93 ILE A N 1
ATOM 691 C CA . ILE A 1 93 ? 10.740 6.900 -2.125 1.00 91.81 93 ILE A CA 1
ATOM 692 C C . ILE A 1 93 ? 12.214 7.232 -2.302 1.00 91.81 93 ILE A C 1
ATOM 694 O O . ILE A 1 93 ? 12.538 8.306 -2.808 1.00 91.81 93 ILE A O 1
ATOM 698 N N . ASP A 1 94 ? 13.076 6.303 -1.902 1.00 92.38 94 ASP A N 1
ATOM 699 C CA . ASP A 1 94 ? 14.531 6.509 -1.905 1.00 92.38 94 ASP A CA 1
ATOM 700 C C . ASP A 1 94 ? 15.192 6.065 -3.212 1.00 92.38 94 ASP A C 1
ATOM 702 O O . ASP A 1 94 ? 16.299 6.488 -3.535 1.00 92.38 94 ASP A O 1
ATOM 706 N N . GLU A 1 95 ? 14.493 5.251 -4.005 1.00 90.75 95 GLU A N 1
ATOM 707 C CA . GLU A 1 95 ? 14.944 4.848 -5.335 1.00 90.75 95 GLU A CA 1
ATOM 708 C C . GLU A 1 95 ? 15.039 6.056 -6.286 1.00 90.75 95 GLU A C 1
ATOM 710 O O . GLU A 1 95 ? 14.118 6.885 -6.315 1.00 90.75 95 GLU A O 1
ATOM 715 N N . PRO A 1 96 ? 16.088 6.149 -7.129 1.00 91.06 96 PRO A N 1
ATOM 716 C CA . PRO A 1 96 ? 16.241 7.231 -8.098 1.00 91.06 96 PRO A CA 1
ATOM 717 C C . PRO A 1 96 ? 15.020 7.404 -9.005 1.00 91.06 96 PRO A C 1
ATOM 719 O O . PRO A 1 96 ? 14.351 6.439 -9.370 1.00 91.06 96 PRO A O 1
ATOM 722 N N . VAL A 1 97 ? 14.762 8.634 -9.458 1.00 89.19 97 VAL A N 1
ATOM 723 C CA . VAL A 1 97 ? 13.671 8.937 -10.411 1.00 89.19 97 VAL A CA 1
ATOM 724 C C . VAL A 1 97 ? 13.808 8.185 -11.734 1.00 89.19 97 VAL A C 1
ATOM 726 O O . VAL A 1 97 ? 12.821 7.910 -12.398 1.00 89.19 97 VAL A O 1
ATOM 729 N N . THR A 1 98 ? 15.015 7.789 -12.120 1.00 88.31 98 THR A N 1
ATOM 730 C CA . THR A 1 98 ? 15.255 7.001 -13.335 1.00 88.31 98 THR A CA 1
ATOM 731 C C . THR A 1 98 ? 14.861 5.528 -13.186 1.00 88.31 98 THR A C 1
ATOM 733 O O . THR A 1 98 ? 14.881 4.784 -14.167 1.00 88.31 98 THR A O 1
ATOM 736 N N . ARG A 1 99 ? 14.502 5.073 -11.977 1.00 87.50 99 ARG A N 1
ATOM 737 C CA . ARG A 1 99 ? 14.102 3.690 -11.717 1.00 87.50 99 ARG A CA 1
ATOM 738 C C . ARG A 1 99 ? 12.643 3.449 -12.106 1.00 87.50 99 ARG A C 1
ATOM 740 O O . ARG A 1 99 ? 11.728 4.022 -11.522 1.00 87.50 99 ARG A O 1
ATOM 747 N N . ASN A 1 100 ? 12.423 2.493 -13.006 1.00 83.19 100 ASN A N 1
ATOM 748 C CA . ASN A 1 100 ? 11.084 1.988 -13.319 1.00 83.19 100 ASN A CA 1
ATOM 749 C C . ASN A 1 100 ? 10.508 1.129 -12.182 1.00 83.19 100 ASN A C 1
ATOM 751 O O . ASN A 1 100 ? 11.231 0.364 -11.533 1.00 83.19 100 ASN A O 1
ATOM 755 N N . GLY A 1 101 ? 9.186 1.207 -11.994 1.00 79.94 101 GLY A N 1
ATOM 756 C CA . GLY A 1 101 ? 8.458 0.426 -10.989 1.00 79.94 101 GLY A CA 1
ATOM 757 C C . GLY A 1 101 ? 8.656 0.920 -9.555 1.00 79.94 101 GLY A C 1
ATOM 758 O O . GLY A 1 101 ? 8.575 0.123 -8.625 1.00 79.94 101 GLY A O 1
ATOM 759 N N . ARG A 1 102 ? 8.938 2.217 -9.379 1.00 87.81 102 ARG A N 1
ATOM 760 C CA . ARG A 1 102 ? 8.996 2.899 -8.075 1.00 87.81 102 ARG A CA 1
ATOM 761 C C . ARG A 1 102 ? 7.633 3.472 -7.660 1.00 87.81 102 ARG A C 1
ATOM 763 O O . ARG A 1 102 ? 7.553 4.530 -7.050 1.00 87.81 102 ARG A O 1
ATOM 770 N N . ASP A 1 103 ? 6.558 2.802 -8.055 1.00 89.19 103 ASP A N 1
ATOM 771 C CA . ASP A 1 103 ? 5.194 3.269 -7.831 1.00 89.19 103 ASP A CA 1
ATOM 772 C C . ASP A 1 103 ? 4.731 2.945 -6.411 1.00 89.19 103 ASP A C 1
ATOM 774 O O . ASP A 1 103 ? 5.125 1.940 -5.817 1.00 89.19 103 ASP A O 1
ATOM 778 N N . VAL A 1 104 ? 3.842 3.779 -5.882 1.00 91.69 104 VAL A N 1
ATOM 779 C CA . VAL A 1 104 ? 3.215 3.561 -4.580 1.00 91.69 104 VAL A CA 1
ATOM 780 C C . VAL A 1 104 ? 1.761 3.184 -4.784 1.00 91.69 104 VAL A C 1
ATOM 782 O O . VAL A 1 104 ? 1.044 3.786 -5.586 1.00 91.69 104 VAL A O 1
ATOM 785 N N . VAL A 1 105 ? 1.301 2.203 -4.012 1.00 92.06 105 VAL A N 1
ATOM 786 C CA . VAL A 1 105 ? -0.114 1.856 -3.938 1.00 92.06 105 VAL A CA 1
ATOM 787 C C . VAL A 1 105 ? -0.653 2.074 -2.534 1.00 92.06 105 VAL A C 1
ATOM 789 O O . VAL A 1 105 ? -0.002 1.752 -1.545 1.00 92.06 105 VAL A O 1
ATOM 792 N N . LEU A 1 106 ? -1.874 2.592 -2.453 1.00 93.56 106 LEU A N 1
ATOM 793 C CA . LEU A 1 106 ? -2.643 2.647 -1.214 1.00 93.56 106 LEU A CA 1
ATOM 794 C C . LEU A 1 106 ? -3.777 1.638 -1.326 1.00 93.56 106 LEU A C 1
ATOM 796 O O . LEU A 1 106 ? -4.714 1.867 -2.089 1.00 93.56 106 LEU A O 1
ATOM 800 N N . ILE A 1 107 ? -3.674 0.524 -0.603 1.00 93.44 107 ILE A N 1
ATOM 801 C CA . ILE A 1 107 ? -4.662 -0.559 -0.632 1.00 93.44 107 ILE A CA 1
ATOM 802 C C . ILE A 1 107 ? -5.758 -0.295 0.400 1.00 93.44 107 ILE A C 1
ATOM 804 O O . ILE A 1 107 ? -5.478 0.051 1.546 1.00 93.44 107 ILE A O 1
ATOM 808 N N . PHE A 1 108 ? -7.011 -0.500 0.004 1.00 93.75 108 PHE A N 1
ATOM 809 C CA . PHE A 1 108 ? -8.169 -0.401 0.885 1.00 93.75 108 PHE A CA 1
ATOM 810 C C . PHE A 1 108 ? -9.247 -1.419 0.506 1.00 93.75 108 PHE A C 1
ATOM 812 O O . PHE A 1 108 ? -9.253 -1.960 -0.601 1.00 93.75 108 PHE A O 1
ATOM 819 N N . ASN A 1 109 ? -10.155 -1.695 1.451 1.00 93.44 109 ASN A N 1
ATOM 820 C CA . ASN A 1 109 ? -11.171 -2.745 1.322 1.00 93.44 109 ASN A CA 1
ATOM 821 C C . ASN A 1 109 ? -10.547 -4.096 0.898 1.00 93.44 109 ASN A C 1
ATOM 823 O O . ASN A 1 109 ? -10.988 -4.742 -0.052 1.00 93.44 109 ASN A O 1
ATOM 827 N N . PHE A 1 110 ? -9.447 -4.468 1.565 1.00 92.88 110 PHE A N 1
ATOM 828 C CA . PHE A 1 110 ? -8.715 -5.703 1.304 1.00 92.88 110 PHE A CA 1
ATOM 829 C C . PHE A 1 110 ? -9.490 -6.906 1.846 1.00 92.88 110 PHE A C 1
ATOM 831 O O . PHE A 1 110 ? -9.736 -6.989 3.046 1.00 92.88 110 PHE A O 1
ATOM 838 N N . GLN A 1 111 ? -9.826 -7.850 0.971 1.00 92.88 111 GLN A N 1
ATOM 839 C CA . GLN A 1 111 ? -10.498 -9.104 1.329 1.00 92.88 111 GLN A CA 1
ATOM 840 C C . GLN A 1 111 ? -9.579 -10.307 1.105 1.00 92.88 111 GLN A C 1
ATOM 842 O O . GLN A 1 111 ? -9.592 -11.267 1.870 1.00 92.88 111 GLN A O 1
ATOM 847 N N . SER A 1 112 ? -8.767 -10.266 0.046 1.00 91.06 112 SER A N 1
ATOM 848 C CA . SER A 1 112 ? -7.772 -11.295 -0.267 1.00 91.06 112 SER A CA 1
ATOM 849 C C . SER A 1 112 ? -6.700 -10.750 -1.214 1.00 91.06 112 SER A C 1
ATOM 851 O O . SER A 1 112 ? -6.825 -9.637 -1.721 1.00 91.06 112 SER A O 1
ATOM 853 N N . ARG A 1 113 ? -5.661 -11.549 -1.507 1.00 88.62 113 ARG A N 1
ATOM 854 C CA . ARG A 1 113 ? -4.574 -11.184 -2.442 1.00 88.62 113 ARG A CA 1
ATOM 855 C C . ARG A 1 113 ? -5.047 -10.887 -3.873 1.00 88.62 113 ARG A C 1
ATOM 857 O O . ARG A 1 113 ? -4.272 -10.350 -4.656 1.00 88.62 113 ARG A O 1
ATOM 864 N N . THR A 1 114 ? -6.286 -11.233 -4.206 1.00 89.25 114 THR A N 1
ATOM 865 C CA . THR A 1 114 ? -6.916 -11.018 -5.515 1.00 89.25 114 THR A CA 1
ATOM 866 C C . THR A 1 114 ? -8.225 -10.230 -5.419 1.00 89.25 114 THR A C 1
ATOM 868 O O . THR A 1 114 ? -8.880 -10.034 -6.434 1.00 89.25 114 THR A O 1
ATOM 871 N N . ARG A 1 115 ? -8.609 -9.741 -4.228 1.00 91.62 115 ARG A N 1
ATOM 872 C CA . ARG A 1 115 ? -9.827 -8.936 -4.013 1.00 91.62 115 ARG A CA 1
ATOM 873 C C . ARG A 1 115 ? -9.547 -7.738 -3.119 1.00 91.62 115 ARG A C 1
ATOM 875 O O . ARG A 1 115 ? -9.501 -7.877 -1.893 1.00 91.62 115 ARG A O 1
ATOM 882 N N . PHE A 1 116 ? -9.319 -6.582 -3.733 1.00 92.19 116 PHE A N 1
ATOM 883 C CA . PHE A 1 116 ? -9.047 -5.318 -3.047 1.00 92.19 116 PHE A CA 1
ATOM 884 C C . PHE A 1 116 ? -9.159 -4.124 -4.002 1.00 92.19 116 PHE A C 1
ATOM 886 O O . PHE A 1 116 ? -9.137 -4.267 -5.225 1.00 92.19 116 PHE A O 1
ATOM 893 N N . TYR A 1 117 ? -9.224 -2.920 -3.437 1.00 92.06 117 TYR A N 1
ATOM 894 C CA . TYR A 1 117 ? -9.080 -1.674 -4.182 1.00 92.06 117 TYR A CA 1
ATOM 895 C C . TYR A 1 117 ? -7.713 -1.065 -3.906 1.00 92.06 117 TYR A C 1
ATOM 897 O O . TYR A 1 117 ? -7.160 -1.232 -2.817 1.00 92.06 117 TYR A O 1
ATOM 905 N N . TYR A 1 118 ? -7.175 -0.322 -4.870 1.00 92.00 118 TYR A N 1
ATOM 906 C CA . TYR A 1 118 ? -5.969 0.456 -4.630 1.00 92.00 118 TYR A CA 1
ATOM 907 C C . TYR A 1 118 ? -5.954 1.776 -5.394 1.00 92.00 118 TYR A C 1
ATOM 909 O O . TYR A 1 118 ? -6.402 1.851 -6.537 1.00 92.00 118 TYR A O 1
ATOM 917 N N . ALA A 1 119 ? -5.415 2.820 -4.768 1.00 91.69 119 ALA A N 1
ATOM 918 C CA . ALA A 1 119 ? -4.984 4.018 -5.480 1.00 91.69 119 ALA A CA 1
ATOM 919 C C . ALA A 1 119 ? -3.544 3.818 -5.963 1.00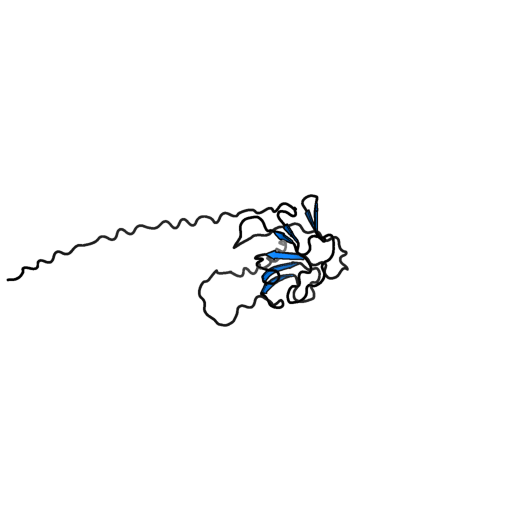 91.69 119 ALA A C 1
ATOM 921 O O . ALA A 1 119 ? -2.703 3.374 -5.187 1.00 91.69 119 ALA A O 1
ATOM 922 N N . HIS A 1 120 ? -3.268 4.133 -7.227 1.00 89.62 120 HIS A N 1
ATOM 923 C CA . HIS A 1 120 ? -1.947 3.999 -7.840 1.00 89.62 120 HIS A CA 1
ATOM 924 C C . HIS A 1 120 ? -1.299 5.372 -8.005 1.00 89.62 120 HIS A C 1
ATOM 926 O O . HIS A 1 120 ? -1.785 6.195 -8.781 1.00 89.62 120 HIS A O 1
ATOM 932 N N . LEU A 1 121 ? -0.203 5.611 -7.296 1.00 89.19 121 LEU A N 1
ATOM 933 C CA . LEU A 1 121 ? 0.597 6.826 -7.377 1.00 89.19 121 LEU A CA 1
ATOM 934 C C . LEU A 1 121 ? 1.890 6.479 -8.108 1.00 89.19 121 LEU A C 1
ATOM 936 O O . LEU A 1 121 ? 2.790 5.872 -7.533 1.00 89.19 121 LEU A O 1
ATOM 940 N N . SER A 1 122 ? 1.953 6.819 -9.390 1.00 86.44 122 SER A N 1
ATOM 941 C CA . SER A 1 122 ? 3.119 6.519 -10.213 1.00 86.44 122 SER A CA 1
ATOM 942 C C . SER A 1 122 ? 3.987 7.747 -10.428 1.00 86.44 122 SER A C 1
ATOM 944 O O . SER A 1 122 ? 3.596 8.871 -10.134 1.00 86.44 122 SER A O 1
ATOM 946 N N . GLN A 1 123 ? 5.188 7.539 -10.939 1.00 82.88 123 GLN A N 1
ATOM 947 C CA . GLN A 1 123 ? 5.902 8.606 -11.627 1.00 82.88 123 GLN A CA 1
ATOM 948 C C . GLN A 1 123 ? 5.535 8.661 -13.116 1.00 82.88 123 GLN A C 1
ATOM 950 O O . GLN A 1 123 ? 5.601 9.728 -13.732 1.00 82.88 123 GLN A O 1
ATOM 955 N N . ASP A 1 124 ? 5.195 7.515 -13.704 1.00 80.00 124 ASP A N 1
ATOM 956 C CA . ASP A 1 124 ? 4.888 7.415 -15.119 1.00 80.00 124 ASP A CA 1
ATOM 957 C C . ASP A 1 124 ? 3.480 7.955 -15.380 1.00 80.00 124 ASP A C 1
ATOM 959 O O . ASP A 1 124 ? 2.465 7.368 -15.012 1.00 80.00 124 ASP A O 1
ATOM 963 N N . ASN A 1 125 ? 3.431 9.113 -16.030 1.00 75.31 125 ASN A N 1
ATOM 964 C CA . ASN A 1 125 ? 2.190 9.772 -16.420 1.00 75.31 125 ASN A CA 1
ATOM 965 C C . ASN A 1 125 ? 1.784 9.457 -17.869 1.00 75.31 125 ASN A C 1
ATOM 967 O O . ASN A 1 125 ? 0.839 10.057 -18.380 1.00 75.31 125 ASN A O 1
ATOM 971 N N . THR A 1 126 ? 2.510 8.572 -18.558 1.00 74.50 126 THR A N 1
ATOM 972 C CA . THR A 1 126 ? 2.379 8.375 -20.009 1.00 74.50 126 THR A CA 1
ATOM 973 C C . THR A 1 126 ? 1.572 7.142 -20.393 1.00 74.50 126 THR A C 1
ATOM 975 O O . THR A 1 126 ? 0.986 7.120 -21.476 1.00 74.50 126 THR A O 1
ATOM 978 N N . ILE A 1 127 ? 1.471 6.142 -19.513 1.00 67.25 127 ILE A N 1
ATOM 979 C CA . ILE A 1 127 ? 0.760 4.895 -19.807 1.00 67.25 127 ILE A CA 1
ATOM 980 C C . ILE A 1 127 ? -0.481 4.712 -18.923 1.00 67.25 127 ILE A C 1
ATOM 982 O O . ILE A 1 127 ? -0.512 5.011 -17.730 1.00 67.25 127 ILE A O 1
ATOM 986 N N . TYR A 1 128 ? -1.561 4.204 -19.514 1.00 59.72 128 TYR A N 1
ATOM 987 C CA . TYR A 1 128 ? -2.679 3.692 -18.727 1.00 59.72 128 TYR A CA 1
ATOM 988 C C . TYR A 1 128 ? -2.277 2.328 -18.156 1.00 59.72 128 TYR A C 1
ATOM 990 O O . TYR A 1 128 ? -1.759 1.507 -18.918 1.00 59.72 128 TYR A O 1
ATOM 998 N N . PRO A 1 129 ? -2.540 2.020 -16.870 1.00 66.88 129 PRO A N 1
ATOM 999 C CA . PRO A 1 129 ? -3.303 2.731 -15.842 1.00 66.88 129 PRO A CA 1
ATOM 1000 C C . PRO A 1 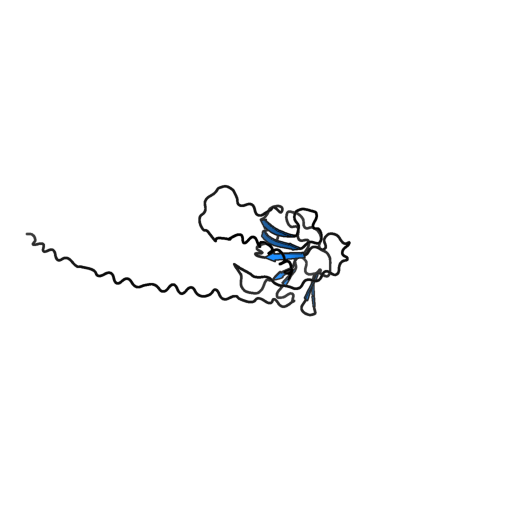129 ? -2.421 3.260 -14.684 1.00 66.88 129 PRO A C 1
ATOM 1002 O O . PRO A 1 129 ? -2.165 2.553 -13.699 1.00 66.88 129 PRO A O 1
ATOM 1005 N N . HIS A 1 130 ? -2.013 4.526 -14.756 1.00 78.50 130 HIS A N 1
ATOM 1006 C CA . HIS A 1 130 ? -1.385 5.251 -13.644 1.00 78.50 130 HIS A CA 1
ATOM 1007 C C . HIS A 1 130 ? -2.305 6.363 -13.113 1.00 78.50 130 HIS A C 1
ATOM 1009 O O . HIS A 1 130 ? -3.223 6.800 -13.806 1.00 78.50 130 HIS A O 1
ATOM 1015 N N . HIS A 1 131 ? -2.097 6.789 -11.860 1.00 84.00 131 HIS A N 1
ATOM 1016 C CA . HIS A 1 131 ? -2.818 7.909 -11.230 1.00 84.00 131 HIS A CA 1
ATOM 1017 C C . HIS A 1 131 ? -4.342 7.739 -11.152 1.00 84.00 131 HIS A C 1
ATOM 1019 O O . HIS A 1 131 ? -5.116 8.641 -11.476 1.00 84.00 131 HIS A O 1
ATOM 1025 N N . GLY A 1 132 ? -4.787 6.568 -10.698 1.00 87.25 132 GLY A N 1
ATOM 1026 C CA . GLY A 1 132 ? -6.204 6.236 -10.579 1.00 87.25 132 GLY A CA 1
ATOM 1027 C C . GLY A 1 132 ? -6.509 5.318 -9.403 1.00 87.25 132 GLY A C 1
ATOM 1028 O O . GLY A 1 132 ? -5.606 4.843 -8.717 1.00 87.25 132 GLY A O 1
ATOM 1029 N N . ILE A 1 133 ? -7.802 5.074 -9.191 1.00 89.06 133 ILE A N 1
ATOM 1030 C CA . ILE A 1 133 ? -8.302 4.044 -8.279 1.00 89.06 133 ILE A CA 1
ATOM 1031 C C . ILE A 1 133 ? -8.703 2.832 -9.115 1.00 89.06 133 ILE A C 1
ATOM 1033 O O . ILE A 1 133 ? -9.488 2.952 -10.059 1.00 89.06 133 ILE A O 1
ATOM 1037 N N . PHE A 1 134 ? -8.181 1.675 -8.738 1.00 87.00 134 PHE A N 1
ATOM 1038 C CA . PHE A 1 134 ? -8.352 0.410 -9.431 1.00 87.00 134 PHE A CA 1
ATOM 1039 C C . PHE A 1 134 ? -8.970 -0.626 -8.506 1.00 87.00 134 PHE A C 1
ATOM 1041 O O . PHE A 1 134 ? -8.898 -0.517 -7.281 1.00 87.00 134 PHE A O 1
ATOM 1048 N N . VAL A 1 135 ? -9.579 -1.631 -9.124 1.00 89.00 135 VAL A N 1
ATOM 1049 C CA . VAL A 1 135 ? -10.126 -2.802 -8.450 1.00 89.00 135 VAL A CA 1
ATOM 1050 C C . VAL A 1 135 ? -9.391 -4.034 -8.962 1.00 89.00 135 VAL A C 1
ATOM 1052 O O . VAL A 1 135 ? -9.142 -4.160 -10.163 1.00 89.00 135 VAL A O 1
ATOM 1055 N N . VAL A 1 136 ? -9.027 -4.910 -8.035 1.00 87.25 136 VAL A N 1
ATOM 1056 C CA . VAL A 1 136 ? -8.638 -6.291 -8.307 1.00 87.25 136 VAL A CA 1
ATOM 1057 C C . VAL A 1 136 ? -9.778 -7.141 -7.764 1.00 87.25 136 VAL A C 1
ATOM 1059 O O . VAL A 1 136 ? -10.129 -6.991 -6.595 1.00 87.25 136 VAL A O 1
ATOM 1062 N N . ASP A 1 137 ? -10.397 -7.944 -8.623 1.00 89.69 137 ASP A N 1
ATOM 1063 C CA . ASP A 1 137 ? -11.579 -8.756 -8.301 1.00 89.69 137 ASP A CA 1
ATOM 1064 C C . ASP A 1 137 ? -11.484 -10.110 -9.012 1.00 89.69 137 ASP A C 1
ATOM 1066 O O . ASP A 1 137 ? -12.143 -10.346 -10.021 1.00 89.69 137 ASP A O 1
ATOM 1070 N N . ASP A 1 138 ? -10.531 -10.932 -8.567 1.00 86.94 138 ASP A N 1
ATOM 1071 C CA . ASP A 1 138 ? -10.191 -12.254 -9.122 1.00 86.94 138 ASP A CA 1
ATOM 1072 C C . ASP A 1 138 ? -9.896 -12.268 -10.641 1.00 86.94 138 ASP A C 1
ATOM 1074 O O . ASP A 1 138 ? -9.809 -13.322 -11.269 1.00 86.94 138 ASP A O 1
ATOM 1078 N N . ALA A 1 139 ? -9.678 -11.093 -11.232 1.00 76.75 139 ALA A N 1
ATOM 1079 C CA . ALA A 1 139 ? -9.432 -10.872 -12.650 1.00 76.75 139 ALA A CA 1
ATOM 1080 C C . ALA A 1 139 ? -8.374 -9.782 -12.860 1.00 76.75 139 ALA A C 1
ATOM 1082 O O . ALA A 1 139 ? -8.130 -8.950 -11.978 1.00 76.75 139 ALA A O 1
ATOM 1083 N N . ASP A 1 140 ? -7.753 -9.791 -14.043 1.00 65.44 140 ASP A N 1
ATOM 1084 C CA . ASP A 1 140 ? -6.778 -8.776 -14.442 1.00 65.44 140 ASP A CA 1
ATOM 1085 C C . ASP A 1 140 ? -7.371 -7.364 -14.329 1.00 65.44 140 ASP A C 1
ATOM 1087 O O . ASP A 1 140 ? -8.555 -7.127 -14.588 1.00 65.44 140 ASP A O 1
ATOM 1091 N N . ARG A 1 141 ? -6.518 -6.407 -13.946 1.00 61.66 141 ARG A N 1
ATOM 1092 C CA . ARG A 1 141 ? -6.910 -5.012 -13.700 1.00 61.66 141 ARG A CA 1
ATOM 1093 C C . ARG A 1 141 ? -7.704 -4.422 -14.877 1.00 61.66 141 ARG A C 1
ATOM 1095 O O . ARG A 1 141 ? -7.242 -4.391 -16.017 1.00 61.66 141 ARG A O 1
ATOM 1102 N N . GLY A 1 142 ? -8.864 -3.851 -14.574 1.00 52.78 142 GLY A N 1
ATOM 1103 C CA . GLY A 1 142 ? -9.656 -3.041 -15.496 1.00 52.78 142 GLY A CA 1
ATOM 1104 C C . GLY A 1 142 ? -10.170 -1.776 -14.803 1.00 52.78 142 GLY A C 1
ATOM 1105 O O . GLY A 1 142 ? -10.221 -1.725 -13.571 1.00 52.78 142 GLY A O 1
ATOM 1106 N N . PRO A 1 143 ? -10.561 -0.724 -15.546 1.00 52.41 143 PRO A N 1
ATOM 1107 C CA . PRO A 1 143 ? -11.317 0.374 -14.951 1.00 52.41 143 PRO A CA 1
ATOM 1108 C C . PRO A 1 143 ? -12.566 -0.190 -14.270 1.00 52.41 143 PRO A C 1
ATOM 1110 O O . PRO A 1 143 ? -13.176 -1.120 -14.799 1.00 52.41 143 PRO A O 1
ATOM 1113 N N . HIS A 1 144 ? -12.995 0.398 -13.149 1.00 43.91 144 HIS A N 1
ATOM 1114 C CA . HIS A 1 144 ? -14.296 0.069 -12.567 1.00 43.91 144 HIS A CA 1
ATOM 1115 C C . HIS A 1 144 ? -15.404 0.339 -13.604 1.00 43.91 144 HIS A C 1
ATOM 1117 O O . HIS A 1 144 ? -15.837 1.476 -13.801 1.00 43.91 144 HIS A O 1
ATOM 1123 N N . ARG A 1 145 ? -15.840 -0.709 -14.310 1.00 43.69 145 ARG A N 1
ATOM 1124 C CA . ARG A 1 145 ? -16.993 -0.696 -15.208 1.00 43.69 145 ARG A CA 1
ATOM 1125 C C . ARG A 1 145 ? -18.186 -1.205 -14.412 1.00 43.69 145 ARG A C 1
ATOM 1127 O O . ARG A 1 145 ? -18.161 -2.316 -13.893 1.00 43.69 145 ARG A O 1
ATOM 1134 N N . ARG A 1 146 ? -19.244 -0.396 -14.314 1.00 38.34 146 ARG A N 1
ATOM 1135 C CA . ARG A 1 146 ? -20.551 -0.915 -13.897 1.00 38.34 146 ARG A CA 1
ATOM 1136 C C . ARG A 1 146 ? -21.002 -1.943 -14.943 1.00 38.34 146 ARG A C 1
ATOM 1138 O O . ARG A 1 146 ? -20.955 -1.609 -16.128 1.00 38.34 146 ARG A O 1
ATOM 1145 N N . PRO A 1 147 ? -21.462 -3.139 -14.549 1.00 36.00 147 PRO A N 1
ATOM 1146 C CA . PRO A 1 147 ? -22.137 -4.036 -15.474 1.00 36.00 147 PRO A CA 1
ATOM 1147 C C . PRO A 1 147 ? -23.373 -3.332 -16.043 1.00 36.00 147 PRO A C 1
ATOM 1149 O O . PRO A 1 147 ? -24.190 -2.789 -15.292 1.00 36.00 147 PRO A O 1
ATOM 1152 N N . VAL A 1 148 ? -23.523 -3.338 -17.366 1.00 42.28 148 VAL A N 1
ATOM 1153 C CA . VAL A 1 148 ? -24.814 -3.053 -17.993 1.00 42.28 148 VAL A CA 1
ATOM 1154 C C . VAL A 1 148 ? -25.697 -4.272 -17.726 1.00 42.28 148 VAL A C 1
ATOM 1156 O O . VAL A 1 148 ? -25.456 -5.343 -18.266 1.00 42.28 148 VAL A O 1
ATOM 1159 N N . GLY A 1 149 ? -26.699 -4.103 -16.861 1.00 34.25 149 GLY A N 1
ATOM 1160 C CA . GLY A 1 149 ? -27.849 -5.002 -16.773 1.00 34.25 149 GLY A CA 1
ATOM 1161 C C . GLY A 1 149 ? -27.702 -6.240 -15.883 1.00 34.25 149 GLY A C 1
ATOM 1162 O O . GLY A 1 149 ? -27.562 -7.352 -16.371 1.00 34.25 149 GLY A O 1
ATOM 1163 N N . ARG A 1 150 ? -27.931 -6.074 -14.579 1.00 33.06 150 ARG A N 1
ATOM 1164 C CA . ARG A 1 150 ? -28.930 -6.876 -13.847 1.00 33.06 150 ARG A CA 1
ATOM 1165 C C . ARG A 1 150 ? -29.335 -6.114 -12.592 1.00 33.06 150 ARG A C 1
ATOM 1167 O O . ARG A 1 150 ? -28.503 -5.742 -11.770 1.00 33.06 150 ARG A O 1
ATOM 1174 N N . HIS A 1 151 ? -30.625 -5.816 -12.489 1.00 43.47 151 HIS A N 1
ATOM 1175 C CA . HIS A 1 151 ? -31.202 -5.133 -11.343 1.00 43.47 151 HIS A CA 1
ATOM 1176 C C . HIS A 1 151 ? -31.018 -5.972 -10.072 1.00 43.47 151 HIS A C 1
ATOM 1178 O O . HIS A 1 151 ? -31.705 -6.970 -9.867 1.00 43.47 151 HIS A O 1
ATOM 1184 N N . HIS A 1 152 ? -30.168 -5.495 -9.169 1.00 34.81 152 HIS A N 1
ATOM 1185 C CA . HIS A 1 152 ? -30.399 -5.655 -7.742 1.00 34.81 152 HIS A CA 1
ATOM 1186 C C . HIS A 1 152 ? -30.367 -4.273 -7.096 1.00 34.81 152 HIS A C 1
ATOM 1188 O O . HIS A 1 152 ? -29.373 -3.549 -7.135 1.00 34.81 152 HIS A O 1
ATOM 1194 N N . ARG A 1 153 ? -31.530 -3.853 -6.595 1.00 39.06 153 ARG A N 1
ATOM 1195 C CA . ARG A 1 153 ? -31.712 -2.582 -5.898 1.00 39.06 153 ARG A CA 1
ATOM 1196 C C . ARG A 1 153 ? -30.957 -2.630 -4.565 1.00 39.06 153 ARG A C 1
ATOM 1198 O O . ARG A 1 153 ? -31.330 -3.412 -3.702 1.00 39.06 153 ARG A O 1
ATOM 1205 N N . ARG A 1 154 ? -30.013 -1.708 -4.360 1.00 32.44 154 ARG A N 1
ATOM 1206 C CA . ARG A 1 154 ? -30.124 -0.603 -3.382 1.00 32.44 154 ARG A CA 1
ATOM 1207 C C . ARG A 1 154 ? -29.048 0.466 -3.664 1.00 32.44 154 ARG A C 1
ATOM 1209 O O . ARG A 1 154 ? -27.923 0.100 -3.992 1.00 32.44 154 ARG A O 1
ATOM 1216 N N . PRO A 1 155 ? -29.379 1.770 -3.604 1.00 36.41 155 PRO A N 1
ATOM 1217 C CA . PRO A 1 155 ? -28.484 2.841 -4.025 1.00 36.41 155 PRO A CA 1
ATOM 1218 C C . PRO A 1 155 ? -27.719 3.447 -2.841 1.00 36.41 155 PRO A C 1
ATOM 1220 O O . PRO A 1 155 ? -28.315 3.800 -1.827 1.00 36.41 155 PRO A O 1
ATOM 1223 N N . THR A 1 156 ? -26.428 3.701 -3.020 1.00 36.50 156 THR A N 1
ATOM 1224 C CA . THR A 1 156 ? -25.756 4.840 -2.385 1.00 36.50 156 THR A CA 1
ATOM 1225 C C . THR A 1 156 ? -25.278 5.771 -3.496 1.00 36.50 156 THR A C 1
ATOM 1227 O O . THR A 1 156 ? -24.571 5.389 -4.431 1.00 36.50 156 THR A O 1
ATOM 1230 N N . HIS A 1 157 ? -25.781 7.003 -3.460 1.00 35.38 157 HIS A N 1
ATOM 1231 C CA . HIS A 1 157 ? -25.454 8.054 -4.413 1.00 35.38 157 HIS A CA 1
ATOM 1232 C C . HIS A 1 157 ? -23.980 8.457 -4.265 1.00 35.38 157 HIS A C 1
ATOM 1234 O O . HIS A 1 157 ? -23.631 9.185 -3.342 1.00 35.38 157 HIS A O 1
ATOM 1240 N N . HIS A 1 158 ? -23.123 8.081 -5.215 1.00 33.88 158 HIS A N 1
ATOM 1241 C CA . HIS A 1 158 ? -21.855 8.782 -5.418 1.00 33.88 158 HIS A CA 1
ATOM 1242 C C . HIS A 1 158 ? -22.063 9.905 -6.431 1.00 33.88 158 HIS A C 1
ATOM 1244 O O . HIS A 1 158 ? -22.080 9.706 -7.647 1.00 33.88 158 HIS A O 1
ATOM 1250 N N . ARG A 1 159 ? -22.260 11.112 -5.899 1.00 30.11 159 ARG A N 1
ATOM 1251 C CA . ARG A 1 159 ? -22.263 12.363 -6.654 1.00 30.11 159 ARG A CA 1
ATOM 1252 C C . ARG A 1 159 ? -20.831 12.616 -7.139 1.00 30.11 159 ARG A C 1
ATOM 1254 O O . ARG A 1 159 ? -19.933 12.840 -6.334 1.00 30.11 159 ARG A O 1
ATOM 1261 N N . ARG A 1 160 ? -20.599 12.555 -8.454 1.00 33.47 160 ARG A N 1
ATOM 1262 C CA . ARG A 1 160 ? -19.329 12.987 -9.061 1.00 33.47 160 ARG A CA 1
ATOM 1263 C C . ARG A 1 160 ? -19.182 14.496 -8.856 1.00 33.47 160 ARG A C 1
ATOM 1265 O O . ARG A 1 160 ? -19.763 15.275 -9.603 1.00 33.47 160 ARG A O 1
ATOM 1272 N N . HIS A 1 161 ? -18.388 14.914 -7.877 1.00 28.83 161 HIS A N 1
ATOM 1273 C CA . HIS A 1 161 ? -17.883 16.281 -7.832 1.00 28.83 161 HIS A CA 1
ATOM 1274 C C . HIS A 1 161 ? -16.668 16.376 -8.757 1.00 28.83 161 HIS A C 1
ATOM 1276 O O . HIS A 1 161 ? -15.553 16.012 -8.400 1.00 28.83 161 HIS A O 1
ATOM 1282 N N . ARG A 1 162 ? -16.899 16.843 -9.989 1.00 31.31 162 ARG A N 1
ATOM 1283 C CA . ARG A 1 162 ? -15.833 17.364 -10.848 1.00 31.31 162 ARG A CA 1
ATOM 1284 C C . ARG A 1 162 ? -15.360 18.664 -10.192 1.00 31.31 162 ARG A C 1
ATOM 1286 O O . ARG A 1 162 ? -16.087 19.653 -10.230 1.00 31.31 162 ARG A O 1
ATOM 1293 N N . LEU A 1 163 ? -14.185 18.660 -9.561 1.00 32.09 163 LEU A N 1
ATOM 1294 C CA . LEU A 1 163 ? -13.531 19.895 -9.127 1.00 32.09 163 LEU A CA 1
ATOM 1295 C C . LEU A 1 163 ? -13.190 20.702 -10.391 1.00 32.09 163 LEU A C 1
ATOM 1297 O O . LEU A 1 163 ? -12.240 20.389 -11.107 1.00 32.09 163 LEU A O 1
ATOM 1301 N N . ALA A 1 164 ? -14.002 21.708 -10.709 1.00 34.31 164 ALA A N 1
ATOM 1302 C CA . ALA A 1 164 ? -13.620 22.722 -11.677 1.00 34.31 164 ALA A CA 1
ATOM 1303 C C . ALA A 1 164 ? -12.535 23.589 -11.026 1.00 34.31 164 ALA A C 1
ATOM 1305 O O . ALA A 1 164 ? -12.769 24.211 -9.988 1.00 34.31 164 ALA A O 1
ATOM 1306 N N . ARG A 1 165 ? -11.335 23.610 -11.617 1.00 35.78 165 ARG A N 1
ATOM 1307 C CA . ARG A 1 165 ? -10.304 24.587 -11.259 1.00 35.78 165 ARG A CA 1
ATOM 1308 C C . ARG A 1 165 ? -10.877 25.983 -11.503 1.00 35.78 165 ARG A C 1
ATOM 1310 O O . ARG A 1 165 ? -11.278 26.303 -12.619 1.00 35.78 165 ARG A O 1
ATOM 1317 N N . ARG A 1 166 ? -10.926 26.802 -10.454 1.00 34.19 166 ARG A N 1
ATOM 1318 C CA . ARG A 1 166 ? -11.244 28.228 -10.553 1.00 34.19 166 ARG A CA 1
ATOM 1319 C C . ARG A 1 166 ? -10.100 28.903 -11.331 1.00 34.19 166 ARG A C 1
ATOM 1321 O O . ARG A 1 166 ? -8.954 28.730 -10.916 1.00 34.19 166 ARG A O 1
ATOM 1328 N N . PRO A 1 167 ? -10.351 29.622 -12.438 1.00 42.78 167 PRO A N 1
ATOM 1329 C CA . PRO A 1 167 ? -9.286 30.349 -13.120 1.00 42.78 167 PRO A CA 1
ATOM 1330 C C . PRO A 1 167 ? -8.755 31.485 -12.224 1.00 42.78 167 PRO A C 1
ATOM 1332 O O . PRO A 1 167 ? -9.512 32.017 -11.399 1.00 42.78 167 PRO A O 1
ATOM 1335 N N . PRO A 1 168 ? -7.466 31.850 -12.351 1.00 46.34 168 PRO A N 1
ATOM 1336 C CA . PRO A 1 168 ? -6.874 32.930 -11.572 1.00 46.34 168 PRO A CA 1
ATOM 1337 C C . PRO A 1 168 ? -7.551 34.266 -11.904 1.00 46.34 168 PRO A C 1
ATOM 1339 O O . PRO A 1 168 ? -7.832 34.570 -13.063 1.00 46.34 168 PRO A O 1
ATOM 1342 N N . ARG A 1 169 ? -7.827 35.068 -10.868 1.00 50.03 169 ARG A N 1
ATOM 1343 C CA . ARG A 1 169 ? -8.290 36.451 -11.031 1.00 50.03 169 ARG A CA 1
ATOM 1344 C C . ARG A 1 169 ? -7.134 37.272 -11.599 1.00 50.03 169 ARG A C 1
ATOM 1346 O O . ARG A 1 169 ? -6.103 37.390 -10.944 1.00 50.03 169 ARG A O 1
ATOM 1353 N N . LEU A 1 170 ? -7.313 37.833 -12.791 1.00 58.97 170 LEU A N 1
ATOM 1354 C CA . LEU A 1 170 ? -6.412 38.863 -13.303 1.00 58.97 170 LEU A CA 1
ATOM 1355 C C . LEU A 1 170 ? -6.527 40.123 -12.423 1.00 58.97 170 LEU A C 1
ATOM 1357 O O . LEU A 1 170 ? -7.634 40.433 -11.964 1.00 58.97 170 LEU A O 1
ATOM 1361 N N . PRO A 1 171 ? -5.420 40.840 -12.167 1.00 58.00 171 PRO A N 1
ATOM 1362 C CA . PRO A 1 171 ? -5.460 42.093 -11.427 1.00 58.00 171 PRO A CA 1
ATOM 1363 C C . PRO A 1 171 ? -6.254 43.149 -12.206 1.00 58.00 171 PRO A C 1
ATOM 1365 O O . PRO A 1 171 ? -6.168 43.234 -13.434 1.00 58.00 171 PRO A O 1
ATOM 1368 N N . ARG A 1 172 ? -7.047 43.944 -11.479 1.00 57.91 172 ARG A N 1
ATOM 1369 C CA . ARG A 1 172 ? -7.718 45.123 -12.034 1.00 57.91 172 ARG A CA 1
ATOM 1370 C C . ARG A 1 172 ? -6.646 46.124 -12.463 1.00 57.91 172 ARG A C 1
ATOM 1372 O O . ARG A 1 172 ? -5.750 46.429 -11.683 1.00 57.91 172 ARG A O 1
ATOM 1379 N N . ARG A 1 173 ? -6.726 46.590 -13.710 1.00 53.38 173 ARG A N 1
ATOM 1380 C CA . ARG A 1 173 ? -6.053 47.817 -14.130 1.00 53.38 173 ARG A CA 1
ATOM 1381 C C . ARG A 1 173 ? -6.880 48.971 -13.585 1.00 53.38 173 ARG A C 1
ATOM 1383 O O . ARG A 1 173 ? -8.020 49.135 -14.015 1.00 53.38 173 ARG A O 1
ATOM 1390 N N . ASP A 1 174 ? -6.310 49.707 -12.648 1.00 62.75 174 ASP A N 1
ATOM 1391 C CA . ASP A 1 174 ? -6.804 51.030 -12.302 1.00 62.75 174 ASP A CA 1
ATOM 1392 C C . ASP A 1 174 ? -6.366 51.977 -13.430 1.00 62.75 174 ASP A C 1
ATOM 1394 O O . ASP A 1 174 ? -5.209 51.941 -13.864 1.00 62.75 174 ASP A O 1
ATOM 1398 N N . GLY A 1 175 ? -7.338 52.700 -13.985 1.00 56.50 175 GLY A N 1
ATOM 1399 C CA . GLY A 1 175 ? -7.130 53.799 -14.925 1.00 56.50 175 GLY A CA 1
ATOM 1400 C C . GLY A 1 175 ? -7.148 55.133 -14.202 1.00 56.50 175 GLY A C 1
ATOM 1401 O O . GLY A 1 175 ? -7.699 55.176 -13.079 1.00 56.50 175 GLY A O 1
#